Protein AF-A0A8B6M3X1-F1 (afdb_monomer)

Organism: Methylocella tundrae (NCBI:txid227605)

Foldseek 3Di:
DDDPDDPDDDPPPVVVVVVLVVLLLVLLLQLLLLVLLCVQAVVQDAPSVVSVVSCVVSVRDPQQCPVVHVCVVSNVVSNVVRNVVLVVCGHVVSVVVQCVQQNRNRNHRPVSVVVD

Mean predicted aligned error: 10.28 Å

Sequence (116 aa):
MRKIILLCAAMAATGARAEDAGLVETATFWYVHAIGLAAECPTWKVDISRAALLLKTFKISDDDYSDGGKYHDLFMKIAGTIKPKIQRAGEAAACVDAENFYGPNGSFVKWLMDRN

Structure (mmCIF, N/CA/C/O backbone):
data_AF-A0A8B6M3X1-F1
#
_entry.id   AF-A0A8B6M3X1-F1
#
loop_
_atom_site.group_PDB
_atom_site.id
_atom_site.type_symbol
_atom_site.label_atom_id
_atom_site.label_alt_id
_atom_site.label_comp_id
_atom_site.label_asym_id
_atom_site.label_entity_id
_atom_site.label_seq_id
_atom_site.pdbx_PDB_ins_code
_atom_site.Cartn_x
_atom_site.Cartn_y
_atom_site.Cartn_z
_atom_site.occupancy
_atom_site.B_iso_or_equiv
_atom_site.auth_seq_id
_atom_site.auth_comp_id
_atom_site.auth_asym_id
_atom_site.auth_atom_id
_atom_site.pdbx_PDB_model_num
ATOM 1 N N . MET A 1 1 ? 51.970 15.855 -32.548 1.00 37.66 1 MET A N 1
ATOM 2 C CA . MET A 1 1 ? 50.874 14.873 -32.706 1.00 37.66 1 MET A CA 1
ATOM 3 C C . MET A 1 1 ? 50.233 14.635 -31.344 1.00 37.66 1 MET A C 1
ATOM 5 O O . MET A 1 1 ? 50.847 13.997 -30.503 1.00 37.66 1 MET A O 1
ATOM 9 N N . ARG A 1 2 ? 49.059 15.221 -31.081 1.00 39.69 2 ARG A N 1
ATOM 10 C CA . ARG A 1 2 ? 48.309 15.067 -29.821 1.00 39.69 2 ARG A CA 1
ATOM 11 C C . ARG A 1 2 ? 46.974 14.406 -30.154 1.00 39.69 2 ARG A C 1
ATOM 13 O O . ARG A 1 2 ? 46.166 15.009 -30.849 1.00 39.69 2 ARG A O 1
ATOM 20 N N . LYS A 1 3 ? 46.752 13.185 -29.672 1.00 38.19 3 LYS A N 1
ATOM 21 C CA . LYS A 1 3 ? 45.418 12.581 -29.582 1.00 38.19 3 LYS A CA 1
ATOM 22 C C . LYS A 1 3 ? 45.161 12.302 -28.105 1.00 38.19 3 LYS A C 1
ATOM 24 O O . LYS A 1 3 ? 45.557 11.267 -27.590 1.00 38.19 3 LYS A O 1
ATOM 29 N N . ILE A 1 4 ? 44.579 13.284 -27.421 1.00 49.38 4 ILE A N 1
ATOM 30 C CA . ILE A 1 4 ? 43.971 13.090 -26.104 1.00 49.38 4 ILE A CA 1
ATOM 31 C C . ILE A 1 4 ? 42.559 12.595 -26.404 1.00 49.38 4 ILE A C 1
ATOM 33 O O . ILE A 1 4 ? 41.725 13.363 -26.879 1.00 49.38 4 ILE A O 1
ATOM 37 N N . ILE A 1 5 ? 42.326 11.299 -26.219 1.00 49.94 5 ILE A N 1
ATOM 38 C CA . ILE A 1 5 ? 40.983 10.727 -26.280 1.00 49.94 5 ILE A CA 1
ATOM 39 C C . ILE A 1 5 ? 40.373 10.944 -24.896 1.00 49.94 5 ILE A C 1
ATOM 41 O O . ILE A 1 5 ? 40.791 10.325 -23.921 1.00 49.94 5 ILE A O 1
ATOM 45 N N . LEU A 1 6 ? 39.430 11.883 -24.815 1.00 43.34 6 LEU A N 1
ATOM 46 C CA . LEU A 1 6 ? 38.589 12.110 -23.645 1.00 43.34 6 LEU A CA 1
ATOM 47 C C . LEU A 1 6 ? 37.722 10.864 -23.395 1.00 43.34 6 LEU A C 1
ATOM 49 O O . LEU A 1 6 ? 36.721 10.656 -24.075 1.00 43.34 6 LEU A O 1
ATOM 53 N N . LEU A 1 7 ? 38.088 10.053 -22.401 1.00 46.75 7 LEU A N 1
ATOM 54 C CA . LEU A 1 7 ? 37.149 9.159 -21.724 1.00 46.75 7 LEU A CA 1
ATOM 55 C C . LEU A 1 7 ? 36.415 9.965 -20.650 1.00 46.75 7 LEU A C 1
ATOM 57 O O . LEU A 1 7 ? 36.841 10.013 -19.503 1.00 46.75 7 LEU A O 1
ATOM 61 N N . CYS A 1 8 ? 35.311 10.602 -21.020 1.00 47.94 8 CYS A N 1
ATOM 62 C CA . CYS A 1 8 ? 34.359 11.150 -20.058 1.00 47.94 8 CYS A CA 1
ATOM 63 C C . CYS A 1 8 ? 32.957 11.056 -20.652 1.00 47.94 8 CYS A C 1
ATOM 65 O O . CYS A 1 8 ? 32.592 11.915 -21.444 1.00 47.94 8 CYS A O 1
ATOM 67 N N . ALA A 1 9 ? 32.211 10.007 -20.289 1.00 46.28 9 ALA A N 1
ATOM 68 C CA . ALA A 1 9 ? 30.751 10.017 -20.102 1.00 46.28 9 ALA A CA 1
ATOM 69 C C . ALA A 1 9 ? 30.206 8.578 -20.070 1.00 46.28 9 ALA A C 1
ATOM 71 O O . ALA A 1 9 ? 29.669 8.081 -21.053 1.00 46.28 9 ALA A O 1
ATOM 72 N N . ALA A 1 10 ? 30.324 7.896 -18.930 1.00 46.69 10 ALA A N 1
ATOM 73 C CA . ALA A 1 10 ? 29.569 6.658 -18.698 1.00 46.69 10 ALA A CA 1
ATOM 74 C C . ALA A 1 10 ? 29.044 6.531 -17.257 1.00 46.69 10 ALA A C 1
ATOM 76 O O . ALA A 1 10 ? 28.726 5.436 -16.815 1.00 46.69 10 ALA A O 1
ATOM 77 N N . MET A 1 11 ? 28.940 7.640 -16.511 1.00 45.41 11 MET A N 1
ATOM 78 C CA . MET A 1 11 ? 28.455 7.623 -15.118 1.00 45.41 11 MET A CA 1
ATOM 79 C C . MET A 1 11 ? 27.071 8.263 -14.924 1.00 45.41 11 MET A C 1
ATOM 81 O O . MET A 1 11 ? 26.589 8.325 -13.803 1.00 45.41 11 MET A O 1
ATOM 85 N N . ALA A 1 12 ? 26.401 8.713 -15.991 1.00 45.09 12 ALA A N 1
ATOM 86 C CA . ALA A 1 12 ? 25.070 9.324 -15.885 1.00 45.09 12 ALA A CA 1
ATOM 87 C C . ALA A 1 12 ? 23.903 8.318 -16.002 1.00 45.09 12 ALA A C 1
ATOM 89 O O . ALA A 1 12 ? 22.759 8.679 -15.754 1.00 45.09 12 ALA A O 1
ATOM 90 N N . ALA A 1 13 ? 24.162 7.056 -16.369 1.00 40.69 13 ALA A N 1
ATOM 91 C CA . ALA A 1 13 ? 23.103 6.072 -16.635 1.00 40.69 13 ALA A CA 1
ATOM 92 C C . ALA A 1 13 ? 22.711 5.205 -15.421 1.00 40.69 13 ALA A C 1
ATOM 94 O O . ALA A 1 13 ? 21.703 4.501 -15.472 1.00 40.69 13 ALA A O 1
ATOM 95 N N . THR A 1 14 ? 23.490 5.229 -14.337 1.00 45.91 14 THR A N 1
ATOM 96 C CA . THR A 1 14 ? 23.231 4.430 -13.126 1.00 45.91 14 THR A CA 1
ATOM 97 C C . THR A 1 14 ? 22.383 5.157 -12.081 1.00 45.91 14 THR A C 1
ATOM 99 O O . THR A 1 14 ? 21.708 4.483 -11.310 1.00 45.91 14 THR A O 1
ATOM 102 N N . GLY A 1 15 ? 22.360 6.496 -12.080 1.00 36.09 15 GLY A N 1
ATOM 103 C CA . GLY A 1 15 ? 21.547 7.296 -11.148 1.00 36.09 15 GLY A CA 1
ATOM 104 C C . GLY A 1 15 ? 20.044 7.168 -11.408 1.00 36.09 15 GLY A C 1
ATOM 105 O O . GLY A 1 15 ? 19.310 6.713 -10.537 1.00 36.09 15 GLY A O 1
ATOM 106 N N . ALA A 1 16 ? 19.614 7.423 -12.649 1.00 39.47 16 ALA A N 1
ATOM 107 C CA . ALA A 1 16 ? 18.196 7.401 -13.025 1.00 39.47 16 ALA A CA 1
ATOM 108 C C . ALA A 1 16 ? 17.516 6.033 -12.792 1.00 39.47 16 ALA A C 1
ATOM 110 O O . ALA A 1 16 ? 16.372 5.967 -12.362 1.00 39.47 16 ALA A O 1
ATOM 111 N N . ARG A 1 17 ? 18.235 4.919 -13.001 1.00 48.66 17 ARG A N 1
ATOM 112 C CA . ARG A 1 17 ? 17.682 3.564 -12.804 1.00 48.66 17 ARG A CA 1
ATOM 113 C C . ARG A 1 17 ? 17.489 3.170 -11.338 1.00 48.66 17 ARG A C 1
ATOM 115 O O . ARG A 1 17 ? 16.619 2.352 -11.050 1.00 48.66 17 ARG A O 1
ATOM 122 N N . ALA A 1 18 ? 18.310 3.695 -10.429 1.00 52.19 18 ALA A N 1
ATOM 123 C CA . ALA A 1 18 ? 18.177 3.423 -8.998 1.00 52.19 18 ALA A CA 1
ATOM 124 C C . ALA A 1 18 ? 17.040 4.252 -8.379 1.00 52.19 18 ALA A C 1
ATOM 126 O O . ALA A 1 18 ? 16.298 3.741 -7.540 1.00 52.19 18 ALA A O 1
ATOM 127 N N . GLU A 1 19 ? 16.874 5.495 -8.841 1.00 52.62 19 GLU A N 1
ATOM 128 C CA . GLU A 1 19 ? 15.744 6.355 -8.479 1.00 52.62 19 GLU A CA 1
ATOM 129 C C . GLU A 1 19 ? 14.413 5.722 -8.916 1.00 52.62 19 GLU A C 1
ATOM 131 O O . GLU A 1 19 ? 13.501 5.601 -8.100 1.00 52.62 19 GLU A O 1
ATOM 136 N N . ASP A 1 20 ? 14.341 5.182 -10.138 1.00 65.81 20 ASP A N 1
ATOM 137 C CA . ASP A 1 20 ? 13.157 4.467 -10.634 1.00 65.81 20 ASP A CA 1
ATOM 138 C C . ASP A 1 20 ? 12.814 3.220 -9.793 1.00 65.81 20 ASP A C 1
ATOM 140 O O . ASP A 1 20 ? 11.646 2.964 -9.499 1.00 65.81 20 ASP A O 1
ATOM 144 N N . ALA A 1 21 ? 13.817 2.447 -9.358 1.00 70.44 21 ALA A N 1
ATOM 145 C CA . ALA A 1 21 ? 13.595 1.242 -8.554 1.00 70.44 21 ALA A CA 1
ATOM 146 C C . ALA A 1 21 ? 13.034 1.560 -7.155 1.00 70.44 21 ALA A C 1
ATOM 148 O O . ALA A 1 21 ? 12.095 0.901 -6.702 1.00 70.44 21 ALA A O 1
ATOM 149 N N . GLY A 1 22 ? 13.561 2.595 -6.491 1.00 78.50 22 GLY A N 1
ATOM 150 C CA . GLY A 1 22 ? 13.061 3.037 -5.185 1.00 78.50 22 GLY A CA 1
ATOM 151 C C . GLY A 1 22 ? 11.635 3.594 -5.249 1.00 78.50 22 GLY A C 1
ATOM 152 O O . GLY A 1 22 ? 10.839 3.396 -4.326 1.00 78.50 22 GLY A O 1
ATOM 153 N N . LEU A 1 23 ? 11.281 4.247 -6.359 1.00 79.88 23 LEU A N 1
ATOM 154 C CA . LEU A 1 23 ? 9.930 4.755 -6.599 1.00 79.88 23 LEU A CA 1
ATOM 155 C C . LEU A 1 23 ? 8.921 3.621 -6.826 1.00 79.88 23 LEU A C 1
ATOM 157 O O . LEU A 1 23 ? 7.840 3.651 -6.239 1.00 79.88 23 LEU A O 1
ATOM 161 N N . VAL A 1 24 ? 9.289 2.583 -7.587 1.00 84.56 24 VAL A N 1
ATOM 162 C CA . VAL A 1 24 ? 8.457 1.379 -7.774 1.00 84.56 24 VAL A CA 1
ATOM 163 C C . VAL A 1 24 ? 8.22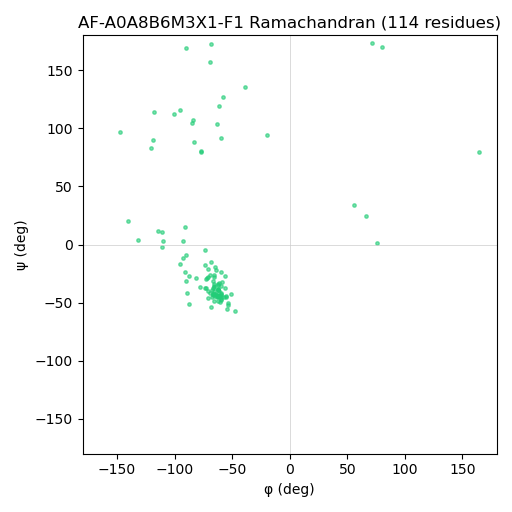3 0.655 -6.447 1.00 84.56 24 VAL A C 1
ATOM 165 O O . VAL A 1 24 ? 7.090 0.275 -6.145 1.00 84.56 24 VAL A O 1
ATOM 168 N N . GLU A 1 25 ? 9.263 0.492 -5.626 1.00 88.19 2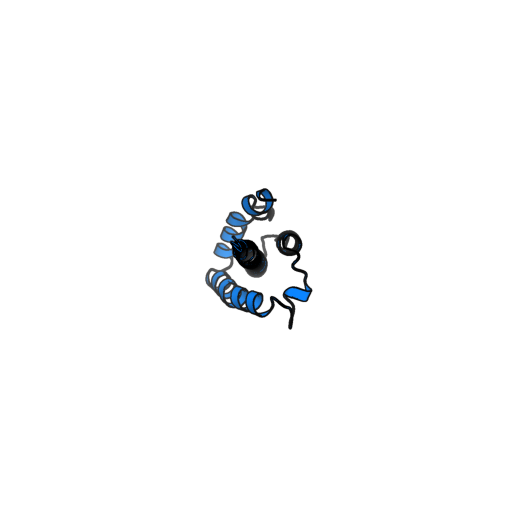5 GLU A N 1
ATOM 169 C CA . GLU A 1 25 ? 9.143 -0.133 -4.303 1.00 88.19 25 GLU A CA 1
ATOM 170 C C . GLU A 1 25 ? 8.231 0.680 -3.378 1.00 88.19 25 GLU A C 1
ATOM 172 O O . GLU A 1 25 ? 7.327 0.123 -2.754 1.00 88.19 25 GLU A O 1
ATOM 177 N N . THR A 1 26 ? 8.394 2.006 -3.360 1.00 85.75 26 THR A N 1
ATOM 178 C CA . THR A 1 26 ? 7.537 2.916 -2.587 1.00 85.75 26 THR A CA 1
ATOM 179 C C . THR A 1 26 ? 6.083 2.833 -3.045 1.00 85.75 26 THR A C 1
ATOM 181 O O . THR A 1 26 ? 5.174 2.726 -2.221 1.00 85.75 26 THR A O 1
ATOM 184 N N . ALA A 1 27 ? 5.840 2.839 -4.356 1.00 86.06 27 ALA A N 1
ATOM 185 C CA . ALA A 1 27 ? 4.492 2.760 -4.898 1.00 86.06 27 ALA A CA 1
ATOM 186 C C . ALA A 1 27 ? 3.812 1.429 -4.574 1.00 86.06 27 ALA A C 1
ATOM 188 O O . ALA A 1 27 ? 2.657 1.398 -4.145 1.00 86.06 27 ALA A O 1
ATOM 189 N N . THR A 1 28 ? 4.566 0.339 -4.703 1.00 89.50 28 THR A N 1
ATOM 190 C CA . THR A 1 28 ? 4.107 -1.007 -4.362 1.00 89.50 28 THR A CA 1
ATOM 191 C C . THR A 1 28 ? 3.804 -1.124 -2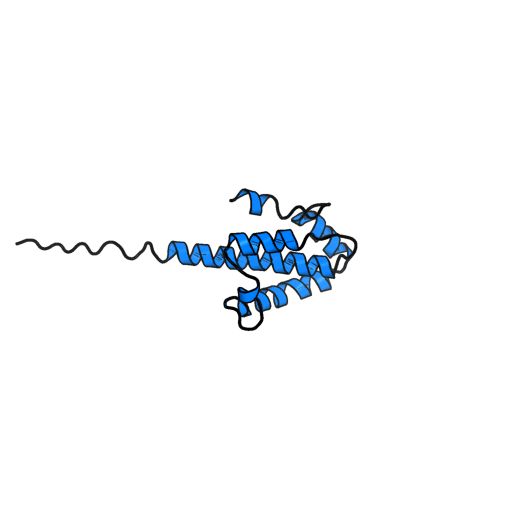.868 1.00 89.50 28 THR A C 1
ATOM 193 O O . THR A 1 28 ? 2.766 -1.672 -2.501 1.00 89.50 28 THR A O 1
ATOM 196 N N . PHE A 1 29 ? 4.653 -0.558 -2.001 1.00 90.88 29 PHE A N 1
ATOM 197 C CA . PHE A 1 29 ? 4.423 -0.500 -0.556 1.00 90.88 29 PHE A CA 1
ATOM 198 C C . PHE A 1 29 ? 3.075 0.140 -0.231 1.00 90.88 29 PHE A C 1
ATOM 200 O O . PHE A 1 29 ? 2.253 -0.488 0.433 1.00 90.88 29 PHE A O 1
ATOM 207 N N . TRP A 1 30 ? 2.824 1.357 -0.722 1.00 87.56 30 TRP A N 1
ATOM 208 C CA . TRP A 1 30 ? 1.597 2.089 -0.399 1.00 87.56 30 TRP A CA 1
ATOM 209 C C . TRP A 1 30 ? 0.347 1.410 -0.951 1.00 87.56 30 TRP A C 1
ATOM 211 O O . TRP A 1 30 ? -0.681 1.383 -0.279 1.00 87.56 30 TRP A O 1
ATOM 221 N N . TYR A 1 31 ? 0.434 0.800 -2.132 1.00 88.31 31 TYR A N 1
ATOM 222 C CA . TYR A 1 31 ? -0.681 0.038 -2.682 1.00 88.31 31 TYR A CA 1
ATOM 223 C C . TYR A 1 31 ? -1.007 -1.210 -1.853 1.00 88.31 31 TYR A C 1
ATOM 225 O O . TYR A 1 31 ? -2.155 -1.418 -1.457 1.00 88.31 31 TYR A O 1
ATOM 233 N N . VAL A 1 32 ? 0.004 -2.013 -1.513 1.00 91.38 32 VAL A N 1
ATOM 234 C CA . VAL A 1 32 ? -0.171 -3.196 -0.661 1.00 91.38 32 VAL A CA 1
ATOM 235 C C . VAL A 1 32 ? -0.663 -2.810 0.736 1.00 91.38 32 VAL A C 1
ATOM 237 O O . VAL A 1 32 ? -1.512 -3.503 1.299 1.00 91.38 32 VAL A O 1
ATOM 240 N N . HIS A 1 33 ? -0.150 -1.709 1.288 1.00 90.25 33 HIS A N 1
ATOM 241 C CA . HIS A 1 33 ? -0.571 -1.163 2.572 1.00 90.25 33 HIS A CA 1
ATOM 242 C C . HIS A 1 33 ? -2.056 -0.789 2.557 1.00 90.25 33 HIS A C 1
ATOM 244 O O . HIS A 1 33 ? -2.804 -1.238 3.421 1.00 90.25 33 HIS A O 1
ATOM 250 N N . ALA A 1 34 ? -2.503 -0.053 1.535 1.00 87.69 34 ALA A N 1
ATOM 251 C CA . ALA A 1 34 ? -3.905 0.326 1.375 1.00 87.69 34 ALA A CA 1
ATOM 252 C C . ALA A 1 34 ? -4.831 -0.898 1.276 1.00 87.69 34 ALA A C 1
ATOM 254 O O . ALA A 1 34 ? -5.859 -0.935 1.947 1.00 87.69 34 ALA A O 1
ATOM 255 N N . ILE A 1 35 ? -4.453 -1.925 0.502 1.00 88.69 35 ILE A N 1
ATOM 256 C CA . ILE A 1 35 ? -5.223 -3.179 0.406 1.00 88.69 35 ILE A CA 1
ATOM 257 C C . ILE A 1 35 ? -5.287 -3.897 1.757 1.00 88.69 35 ILE A C 1
ATOM 259 O O . ILE A 1 35 ? -6.344 -4.392 2.140 1.00 88.69 35 ILE A O 1
ATOM 263 N N . GLY A 1 36 ? -4.160 -3.981 2.470 1.00 90.88 36 GLY A N 1
ATOM 264 C CA . GLY A 1 36 ? -4.105 -4.638 3.774 1.00 90.88 36 GLY A CA 1
ATOM 265 C C . GLY A 1 36 ? -4.997 -3.949 4.805 1.00 90.88 36 GLY A C 1
ATOM 266 O O . GLY A 1 36 ? -5.751 -4.618 5.501 1.00 90.88 36 GLY A O 1
ATOM 267 N N . LEU A 1 37 ? -4.969 -2.617 4.853 1.00 89.56 37 LEU A N 1
ATOM 268 C CA . LEU A 1 37 ? -5.826 -1.838 5.746 1.00 89.56 37 LEU A CA 1
ATOM 269 C C . LEU A 1 37 ? -7.303 -1.932 5.355 1.00 89.56 37 LEU A C 1
ATOM 271 O O . LEU A 1 37 ? -8.143 -2.060 6.236 1.00 89.56 37 LEU A O 1
ATOM 275 N N . ALA A 1 38 ? -7.626 -1.928 4.058 1.00 86.44 38 ALA A N 1
ATOM 276 C CA . ALA A 1 38 ? -9.001 -2.097 3.580 1.00 86.44 38 ALA A CA 1
ATOM 277 C C . ALA A 1 38 ? -9.606 -3.452 3.981 1.00 86.44 38 ALA A C 1
ATOM 279 O O . ALA A 1 38 ? -10.808 -3.546 4.214 1.00 86.44 38 ALA A O 1
ATOM 280 N N . ALA A 1 39 ? -8.781 -4.500 4.051 1.00 89.00 39 ALA A N 1
ATOM 281 C CA . ALA A 1 39 ? -9.221 -5.826 4.472 1.00 89.00 39 ALA A CA 1
ATOM 282 C C . ALA A 1 39 ? -9.479 -5.907 5.986 1.00 89.00 39 ALA A C 1
ATOM 284 O O . ALA A 1 39 ? -10.419 -6.576 6.403 1.00 89.00 39 ALA A O 1
ATOM 285 N N . GLU A 1 40 ? -8.661 -5.226 6.793 1.00 91.12 40 GLU A N 1
ATOM 286 C CA . GLU A 1 40 ? -8.716 -5.306 8.260 1.00 91.12 40 GLU A CA 1
ATOM 287 C C . GLU A 1 40 ? -9.554 -4.191 8.910 1.00 91.12 40 GLU A C 1
ATOM 289 O O . GLU A 1 40 ? -9.944 -4.328 10.063 1.00 91.12 40 GLU A O 1
ATOM 294 N N . CYS A 1 41 ? -9.862 -3.103 8.194 1.00 86.75 41 CYS A N 1
ATOM 295 C CA . CYS A 1 41 ? -10.721 -2.010 8.653 1.00 86.75 41 CYS A CA 1
ATOM 296 C C . CYS A 1 41 ? -11.947 -1.825 7.728 1.00 86.75 41 CYS A C 1
ATOM 298 O O . CYS A 1 41 ? -11.951 -0.950 6.856 1.00 86.75 41 CYS A O 1
ATOM 300 N N . PRO A 1 42 ? -13.027 -2.609 7.907 1.00 77.50 42 PRO A N 1
ATOM 301 C CA . PRO A 1 42 ? -14.189 -2.598 7.010 1.00 77.50 42 PRO A CA 1
ATOM 302 C C . PRO A 1 42 ? -15.046 -1.327 7.121 1.00 77.50 42 PRO A C 1
ATOM 304 O O . PRO A 1 42 ? -15.805 -0.996 6.209 1.00 77.50 42 PRO A O 1
ATOM 307 N N . THR A 1 43 ? -14.946 -0.608 8.241 1.00 75.88 43 THR A N 1
ATOM 308 C CA . THR A 1 43 ? -15.647 0.667 8.466 1.00 75.88 43 THR A CA 1
ATOM 309 C C . THR A 1 43 ? -15.031 1.815 7.671 1.00 75.88 43 THR A C 1
ATOM 311 O O . THR A 1 43 ? -15.683 2.840 7.448 1.00 75.88 43 THR A O 1
ATOM 314 N N . TRP A 1 44 ? -13.801 1.635 7.192 1.00 73.12 44 TRP A N 1
ATOM 315 C CA . TRP A 1 44 ? -13.073 2.641 6.453 1.00 73.12 44 TRP A CA 1
ATOM 316 C C . T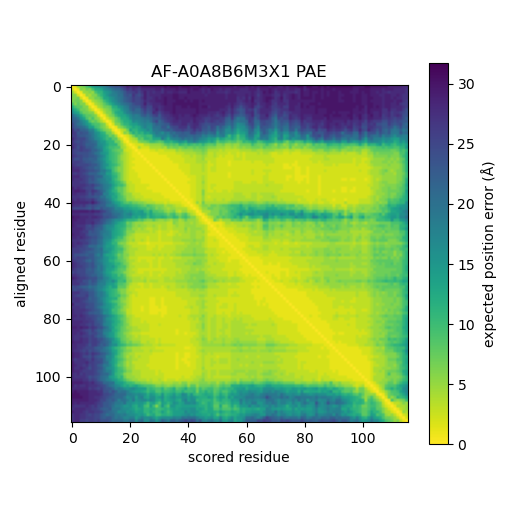RP A 1 44 ? -13.146 2.365 4.950 1.00 73.12 44 TRP A C 1
ATOM 318 O O . TRP A 1 44 ? -12.620 1.385 4.425 1.00 73.12 44 TRP A O 1
ATOM 328 N N . LYS A 1 45 ? -13.850 3.248 4.233 1.00 65.50 45 LYS A N 1
ATOM 329 C CA . LYS A 1 45 ? -14.078 3.138 2.787 1.00 65.50 45 LYS A CA 1
ATOM 330 C C . LYS A 1 45 ? -12.823 3.553 2.023 1.00 6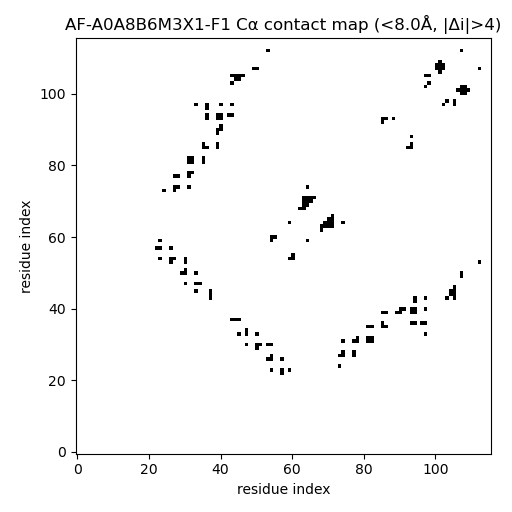5.50 45 LYS A C 1
ATOM 332 O O . LYS A 1 45 ? -12.732 4.677 1.534 1.00 65.50 45 LYS A O 1
ATOM 337 N N . VAL A 1 46 ? -11.850 2.652 1.940 1.00 62.28 46 VAL A N 1
ATOM 338 C CA . VAL A 1 46 ? -10.633 2.870 1.153 1.00 62.28 46 VAL A CA 1
ATOM 339 C C . VAL A 1 46 ? -10.994 3.057 -0.310 1.00 62.28 46 VAL A C 1
ATOM 341 O O . VAL A 1 46 ? -11.509 2.144 -0.954 1.00 62.28 46 VAL A O 1
ATOM 344 N N . ASP A 1 47 ? -10.657 4.216 -0.867 1.00 67.88 47 ASP A N 1
ATOM 345 C CA . ASP A 1 47 ? -10.588 4.374 -2.315 1.00 67.88 47 ASP A CA 1
ATOM 346 C C . ASP A 1 47 ? -9.292 3.722 -2.821 1.00 67.88 47 ASP A C 1
ATOM 348 O O . ASP A 1 47 ? -8.274 4.382 -3.046 1.00 67.88 47 ASP A O 1
ATOM 352 N N . ILE A 1 48 ? -9.320 2.392 -2.969 1.00 76.06 48 ILE A N 1
ATOM 353 C CA . ILE A 1 48 ? -8.189 1.599 -3.484 1.00 76.06 48 ILE A CA 1
ATOM 354 C C . ILE A 1 48 ? -7.768 2.115 -4.871 1.00 76.06 48 ILE A C 1
ATOM 356 O O . ILE A 1 48 ? -6.589 2.059 -5.226 1.00 76.06 48 ILE A O 1
ATOM 360 N N . SER A 1 49 ? -8.696 2.714 -5.624 1.00 72.69 49 SER A N 1
ATOM 361 C CA . SER A 1 49 ? -8.434 3.330 -6.927 1.00 72.69 49 SER A CA 1
ATOM 362 C C . SER A 1 49 ? -7.388 4.443 -6.845 1.00 72.69 49 SER A C 1
ATOM 364 O O . SER A 1 49 ? -6.603 4.603 -7.777 1.00 72.69 49 SER A O 1
ATOM 366 N N . ARG A 1 50 ? -7.310 5.188 -5.733 1.00 71.44 50 ARG A N 1
ATOM 367 C CA . ARG A 1 50 ? -6.261 6.204 -5.535 1.00 71.44 50 ARG A CA 1
ATOM 368 C C . ARG A 1 50 ? -4.891 5.604 -5.263 1.00 71.44 50 ARG A C 1
ATOM 370 O O . ARG A 1 50 ? -3.902 6.112 -5.782 1.00 71.44 50 ARG A O 1
ATOM 377 N N . ALA A 1 51 ? -4.823 4.504 -4.522 1.00 75.88 51 ALA A N 1
ATOM 378 C CA . ALA A 1 51 ? -3.571 3.774 -4.362 1.00 75.88 51 ALA A CA 1
ATOM 379 C C . ALA A 1 51 ? -3.108 3.160 -5.697 1.00 75.88 51 ALA A C 1
ATOM 381 O O . ALA A 1 51 ? -1.922 3.191 -6.017 1.00 75.88 51 ALA A O 1
ATOM 382 N N . ALA A 1 52 ? -4.048 2.692 -6.525 1.00 79.94 52 ALA A N 1
ATOM 383 C CA . ALA A 1 52 ? -3.765 2.230 -7.883 1.00 79.94 52 ALA A CA 1
ATOM 384 C C . ALA A 1 52 ? -3.309 3.367 -8.824 1.00 79.94 52 ALA A C 1
ATOM 386 O O . ALA A 1 52 ? -2.501 3.138 -9.724 1.00 79.94 52 ALA A O 1
ATOM 387 N N . LEU A 1 53 ? -3.774 4.608 -8.624 1.00 78.12 53 LEU A N 1
ATOM 388 C CA . LEU A 1 53 ? -3.290 5.767 -9.388 1.00 78.12 53 LEU A CA 1
ATOM 389 C C . LEU A 1 53 ? -1.796 6.022 -9.167 1.00 78.12 53 LEU A C 1
ATOM 391 O O . LEU A 1 53 ? -1.112 6.405 -10.112 1.00 78.12 53 LEU A O 1
ATOM 395 N N . LEU A 1 54 ? -1.270 5.758 -7.968 1.00 76.88 54 LEU A N 1
ATOM 396 C CA . LEU A 1 54 ? 0.162 5.884 -7.711 1.00 76.88 54 LEU A CA 1
ATOM 397 C C . LEU A 1 54 ? 0.978 4.901 -8.558 1.00 76.88 54 LEU A C 1
ATOM 399 O O . LEU A 1 54 ? 1.979 5.291 -9.152 1.00 76.88 54 LEU A O 1
ATOM 403 N N . LEU A 1 55 ? 0.532 3.647 -8.666 1.00 84.81 55 LEU A N 1
ATOM 404 C CA . LEU A 1 55 ? 1.169 2.664 -9.548 1.00 84.81 55 LEU A CA 1
ATOM 405 C C . LEU A 1 55 ? 1.195 3.176 -10.996 1.00 84.81 55 LEU A C 1
ATOM 407 O O . LEU A 1 55 ? 2.246 3.178 -11.640 1.00 84.81 55 LEU A O 1
ATOM 411 N N . LYS A 1 56 ? 0.073 3.730 -11.470 1.00 83.12 56 LYS A N 1
ATOM 412 C CA . LYS A 1 56 ? -0.035 4.313 -12.816 1.00 83.12 56 LYS A CA 1
ATOM 413 C C . LYS A 1 56 ? 0.900 5.504 -13.032 1.00 83.12 56 LYS A C 1
ATOM 415 O O . LYS A 1 56 ? 1.486 5.604 -14.109 1.00 83.12 56 LYS A O 1
ATOM 420 N N . THR A 1 57 ? 1.095 6.364 -12.031 1.00 78.56 57 THR A N 1
ATOM 421 C CA . THR A 1 57 ? 2.073 7.467 -12.079 1.00 78.56 57 THR A CA 1
ATOM 422 C C . THR A 1 57 ? 3.486 6.965 -12.382 1.00 78.56 57 THR A C 1
ATOM 424 O O . THR A 1 57 ? 4.210 7.586 -13.158 1.00 78.56 57 THR A O 1
ATOM 427 N N . PHE A 1 58 ? 3.853 5.802 -11.845 1.00 81.19 58 PHE A N 1
ATOM 428 C CA . PHE A 1 58 ? 5.142 5.158 -12.105 1.00 81.19 58 PHE A CA 1
ATOM 429 C C . PHE A 1 58 ? 5.117 4.194 -13.295 1.00 81.19 58 PHE A C 1
ATOM 431 O O . PHE A 1 58 ? 6.040 3.401 -13.471 1.00 81.19 58 PHE A O 1
ATOM 438 N N . LYS A 1 59 ? 4.080 4.271 -14.142 1.00 84.69 59 LYS A N 1
ATOM 439 C CA . LYS A 1 59 ? 3.890 3.407 -15.318 1.00 84.69 59 LYS A CA 1
ATOM 440 C C . LYS A 1 59 ? 3.904 1.916 -14.956 1.00 84.69 59 LYS A C 1
ATOM 442 O O . LYS A 1 59 ? 4.393 1.092 -15.727 1.00 84.69 59 LYS A O 1
ATOM 447 N N . ILE A 1 60 ? 3.385 1.596 -13.773 1.00 86.31 60 ILE A N 1
ATOM 448 C CA . ILE A 1 60 ? 3.126 0.236 -13.316 1.00 86.31 60 ILE A CA 1
ATOM 449 C C . ILE A 1 60 ? 1.659 -0.060 -13.631 1.00 86.31 60 ILE A C 1
ATOM 451 O O . ILE A 1 60 ? 0.753 0.605 -13.126 1.00 86.31 60 ILE A O 1
ATOM 455 N N . SER A 1 61 ? 1.443 -1.026 -14.511 1.00 89.06 61 SER A N 1
ATOM 456 C CA . SER A 1 61 ? 0.127 -1.546 -14.876 1.00 89.06 61 SER A CA 1
ATOM 457 C C . SER A 1 61 ? -0.278 -2.720 -13.984 1.00 89.06 61 SER A C 1
ATOM 459 O O . SER A 1 61 ? 0.545 -3.259 -13.244 1.00 89.06 61 SER A O 1
ATOM 461 N N . ASP A 1 62 ? -1.540 -3.139 -14.076 1.00 87.62 62 ASP A N 1
ATOM 462 C CA . ASP A 1 62 ? -2.046 -4.297 -13.330 1.00 87.62 62 ASP A CA 1
ATOM 463 C C . ASP A 1 62 ? -1.324 -5.597 -13.718 1.00 87.62 62 ASP A C 1
ATOM 465 O O . ASP A 1 62 ? -1.003 -6.418 -12.855 1.00 87.62 62 ASP A O 1
ATOM 469 N N . ASP A 1 63 ? -0.953 -5.737 -14.992 1.00 92.06 63 ASP A N 1
ATOM 470 C CA . ASP A 1 63 ? -0.194 -6.883 -15.502 1.00 92.06 63 ASP A CA 1
ATOM 471 C C . ASP A 1 63 ? 1.221 -6.952 -14.908 1.00 92.06 63 ASP A C 1
ATOM 473 O O . ASP A 1 63 ? 1.786 -8.032 -14.746 1.00 92.06 63 ASP A O 1
ATOM 477 N N . ASP A 1 64 ? 1.798 -5.808 -14.528 1.00 90.19 64 ASP A N 1
ATOM 478 C CA . ASP A 1 64 ? 3.166 -5.758 -14.015 1.00 90.19 64 ASP A CA 1
ATOM 479 C C . ASP A 1 64 ? 3.304 -6.375 -12.621 1.00 90.19 64 ASP A C 1
ATOM 481 O O . ASP A 1 64 ? 4.384 -6.861 -12.286 1.00 90.19 64 ASP A O 1
ATOM 485 N N . TYR A 1 65 ? 2.241 -6.355 -11.812 1.00 88.50 65 TYR A N 1
ATOM 486 C CA . TYR A 1 65 ? 2.228 -6.945 -10.469 1.00 88.50 65 TYR A CA 1
ATOM 487 C C . TYR A 1 65 ? 1.341 -8.195 -10.345 1.00 88.50 65 TYR A C 1
ATOM 489 O O . TYR A 1 65 ? 1.297 -8.816 -9.279 1.00 88.50 65 TYR A O 1
ATOM 497 N N . SER A 1 66 ? 0.664 -8.584 -11.425 1.00 90.69 66 SER A N 1
ATOM 498 C CA . SER A 1 66 ? -0.060 -9.854 -11.536 1.00 90.69 66 SER A CA 1
ATOM 499 C C . SER A 1 66 ? 0.890 -11.057 -11.568 1.00 90.69 66 SER A C 1
ATOM 501 O O . SER A 1 66 ? 2.111 -10.898 -11.587 1.00 90.69 66 SER A O 1
ATOM 503 N N . ASP A 1 67 ? 0.342 -12.275 -11.518 1.00 93.88 67 ASP A N 1
ATOM 504 C CA . ASP A 1 67 ? 1.139 -13.507 -11.585 1.00 93.88 67 ASP A CA 1
ATOM 505 C C . ASP A 1 67 ? 1.977 -13.558 -12.875 1.00 93.88 67 ASP A C 1
ATOM 507 O O . ASP A 1 67 ? 1.465 -13.337 -13.973 1.00 93.88 67 ASP A O 1
ATOM 511 N N . GLY A 1 68 ? 3.284 -13.782 -12.729 1.00 91.19 68 GLY A N 1
ATOM 512 C CA . GLY A 1 68 ? 4.261 -13.722 -13.823 1.00 91.19 68 GLY A CA 1
ATOM 513 C C . GLY A 1 68 ? 4.655 -12.313 -14.304 1.00 91.19 68 GLY A C 1
ATOM 514 O O . GLY A 1 68 ? 5.475 -12.194 -15.217 1.00 91.19 68 GLY A O 1
ATOM 515 N N . GLY A 1 69 ? 4.116 -11.247 -13.703 1.00 92.31 69 GLY A N 1
ATOM 516 C CA . GLY A 1 69 ? 4.451 -9.856 -14.022 1.00 92.31 69 GLY A CA 1
ATOM 517 C C . GLY A 1 69 ? 5.872 -9.451 -13.607 1.00 92.31 69 GLY A C 1
ATOM 518 O O . GLY A 1 69 ? 6.462 -10.018 -12.685 1.00 92.31 69 GLY A O 1
ATOM 519 N N . LYS A 1 70 ? 6.438 -8.416 -14.250 1.00 90.94 70 LYS A N 1
ATOM 520 C CA . LYS A 1 70 ? 7.832 -7.972 -14.009 1.00 90.94 70 LYS A CA 1
ATOM 521 C C . LYS A 1 70 ? 8.134 -7.547 -12.563 1.00 90.94 70 LYS A C 1
ATOM 523 O O . LYS A 1 70 ? 9.295 -7.553 -12.163 1.00 90.94 70 LYS A O 1
ATOM 528 N N . TYR A 1 71 ? 7.119 -7.147 -11.799 1.00 91.06 71 TYR A N 1
ATOM 529 C CA . TYR A 1 71 ? 7.217 -6.739 -10.396 1.00 91.06 71 TYR A CA 1
ATOM 530 C C . TYR A 1 71 ? 6.475 -7.693 -9.450 1.00 91.06 71 TYR A C 1
ATOM 532 O O . TYR A 1 71 ? 6.318 -7.366 -8.273 1.00 91.06 71 TYR A O 1
ATOM 540 N N . HIS A 1 72 ? 6.051 -8.869 -9.924 1.00 91.62 72 HIS A N 1
ATOM 541 C CA . HIS A 1 72 ? 5.310 -9.845 -9.123 1.00 91.62 72 HIS A CA 1
ATOM 542 C C . HIS A 1 72 ? 6.034 -10.203 -7.817 1.00 91.62 72 HIS A C 1
ATOM 544 O O . HIS A 1 72 ? 5.477 -10.059 -6.729 1.00 91.62 72 HIS A O 1
ATOM 550 N N . ASP A 1 73 ? 7.311 -10.583 -7.903 1.00 93.62 73 ASP A N 1
ATOM 551 C CA . ASP A 1 73 ? 8.096 -10.989 -6.731 1.00 93.62 73 ASP A CA 1
ATOM 552 C C . ASP A 1 73 ? 8.255 -9.854 -5.714 1.00 93.62 73 ASP A C 1
ATOM 554 O O . ASP A 1 73 ? 8.183 -10.073 -4.502 1.00 93.62 73 ASP A O 1
ATOM 558 N N . LEU A 1 74 ? 8.432 -8.619 -6.196 1.00 91.69 74 LEU A N 1
ATOM 559 C CA . LEU A 1 74 ? 8.490 -7.434 -5.342 1.00 91.69 74 LEU A CA 1
ATOM 560 C C . LEU A 1 74 ? 7.154 -7.229 -4.621 1.00 91.69 74 LEU A C 1
ATOM 562 O O . LEU A 1 74 ? 7.132 -7.015 -3.407 1.00 91.69 74 LEU A O 1
ATOM 566 N N . PHE A 1 75 ? 6.045 -7.352 -5.350 1.00 92.50 75 PHE A N 1
ATOM 567 C CA . PHE A 1 75 ? 4.703 -7.244 -4.797 1.00 92.50 75 PHE A CA 1
ATOM 568 C C . PHE A 1 75 ? 4.452 -8.296 -3.718 1.00 92.50 75 PHE A C 1
ATOM 570 O O . PHE A 1 75 ? 4.017 -7.964 -2.614 1.00 92.50 75 PHE A O 1
ATOM 577 N N . MET A 1 76 ? 4.785 -9.557 -3.997 1.00 94.94 76 MET A N 1
ATOM 578 C CA . MET A 1 76 ? 4.611 -10.664 -3.061 1.00 94.94 76 MET A CA 1
ATOM 579 C C . MET A 1 76 ? 5.502 -10.520 -1.828 1.00 94.94 76 MET A C 1
ATOM 581 O O . MET A 1 76 ? 5.035 -10.737 -0.709 1.00 94.94 76 MET A O 1
ATOM 585 N N . LYS A 1 77 ? 6.752 -10.073 -1.992 1.00 95.56 77 LYS A N 1
ATOM 586 C CA . LYS A 1 77 ? 7.665 -9.777 -0.877 1.00 95.56 77 LYS A CA 1
ATOM 587 C C . LYS A 1 77 ? 7.105 -8.693 0.046 1.00 95.56 77 LYS A C 1
ATOM 589 O O . LYS A 1 77 ? 7.117 -8.842 1.272 1.00 95.56 77 LYS A O 1
ATOM 594 N N . ILE A 1 78 ? 6.605 -7.603 -0.531 1.00 94.94 78 ILE A N 1
ATOM 595 C CA . ILE A 1 78 ? 6.017 -6.491 0.220 1.00 94.94 78 ILE A CA 1
ATOM 596 C C . ILE A 1 78 ? 4.715 -6.948 0.893 1.00 94.94 78 ILE A C 1
ATOM 598 O O . ILE A 1 78 ? 4.537 -6.732 2.093 1.00 94.94 78 ILE A O 1
ATOM 602 N N . ALA A 1 79 ? 3.845 -7.667 0.179 1.00 94.25 79 ALA A N 1
ATOM 603 C CA . ALA A 1 79 ? 2.604 -8.227 0.717 1.00 94.25 79 ALA A CA 1
ATOM 604 C C . ALA A 1 79 ? 2.845 -9.192 1.879 1.00 94.25 79 ALA A C 1
ATOM 606 O O . ALA A 1 79 ? 2.197 -9.057 2.919 1.00 94.25 79 ALA A O 1
ATOM 607 N N . GLY A 1 80 ? 3.815 -10.098 1.747 1.00 95.75 80 GLY A N 1
ATOM 608 C CA . GLY A 1 80 ? 4.220 -11.022 2.805 1.00 95.75 80 GLY A CA 1
ATOM 609 C C . GLY A 1 80 ? 4.811 -10.322 4.032 1.00 95.75 80 GLY A C 1
ATOM 610 O O . GLY A 1 80 ? 4.773 -10.867 5.131 1.00 95.75 80 GLY A O 1
ATOM 611 N N . THR A 1 81 ? 5.305 -9.092 3.876 1.00 94.56 81 THR A N 1
ATOM 612 C CA . THR A 1 81 ? 5.849 -8.295 4.983 1.00 94.56 81 THR A CA 1
ATOM 613 C C . THR A 1 81 ? 4.782 -7.443 5.671 1.00 94.56 81 THR A C 1
ATOM 615 O O . THR A 1 81 ? 4.792 -7.320 6.898 1.00 94.56 81 THR A O 1
ATOM 618 N N . ILE A 1 82 ? 3.883 -6.827 4.900 1.00 93.25 82 ILE A N 1
ATOM 619 C CA . ILE A 1 82 ? 2.926 -5.830 5.397 1.00 93.25 82 ILE A CA 1
ATOM 620 C C . ILE A 1 82 ? 1.650 -6.485 5.917 1.00 93.25 82 ILE A C 1
ATOM 622 O O . ILE A 1 82 ? 1.257 -6.213 7.051 1.00 93.25 82 ILE A O 1
ATOM 626 N N . LYS A 1 83 ? 1.015 -7.365 5.131 1.00 91.69 83 LYS A N 1
ATOM 627 C CA . LYS A 1 83 ? -0.303 -7.922 5.481 1.00 91.69 83 LYS A CA 1
AT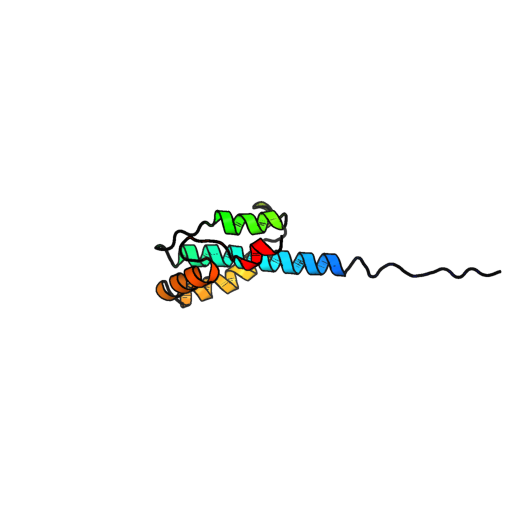OM 628 C C . LYS A 1 83 ? -0.307 -8.596 6.862 1.00 91.69 83 LYS A C 1
ATOM 630 O O . LYS A 1 83 ? -1.178 -8.256 7.659 1.00 91.69 83 LYS A O 1
ATOM 635 N N . PRO A 1 84 ? 0.697 -9.421 7.236 1.00 93.56 84 PRO A N 1
ATOM 636 C CA . PRO A 1 84 ? 0.723 -10.028 8.567 1.00 93.56 84 PRO A CA 1
ATOM 637 C C . PRO A 1 84 ? 0.907 -9.020 9.706 1.00 93.56 84 PRO A C 1
ATOM 639 O O . PRO A 1 84 ? 0.517 -9.297 10.836 1.00 93.56 84 PRO A O 1
ATOM 642 N N . LYS A 1 85 ? 1.542 -7.865 9.454 1.00 93.44 85 LYS A N 1
ATOM 643 C CA . LYS A 1 85 ? 1.700 -6.818 10.475 1.00 93.44 85 LYS A CA 1
ATOM 644 C C . LYS A 1 85 ? 0.368 -6.135 10.759 1.00 93.44 85 LYS A C 1
ATOM 646 O O . LYS A 1 85 ? 0.027 -6.004 11.928 1.00 93.44 85 LYS A O 1
ATOM 651 N N . ILE A 1 86 ? -0.373 -5.774 9.712 1.00 92.38 86 ILE A N 1
ATOM 652 C CA . ILE A 1 86 ? -1.701 -5.161 9.842 1.00 92.38 86 ILE A CA 1
ATOM 653 C C . ILE A 1 86 ? -2.657 -6.144 10.527 1.00 92.38 86 ILE A C 1
ATOM 655 O O . ILE A 1 86 ? -3.261 -5.806 11.539 1.00 92.38 86 ILE A O 1
ATOM 659 N N . GLN A 1 87 ? -2.691 -7.396 10.062 1.00 92.38 87 GLN A N 1
ATOM 660 C CA . GLN A 1 87 ? -3.512 -8.458 10.652 1.00 92.38 87 GLN A CA 1
ATOM 661 C C . GLN A 1 87 ? -3.250 -8.659 12.146 1.00 92.38 87 GLN A C 1
ATOM 663 O O . GLN A 1 87 ? -4.178 -8.761 12.941 1.00 92.38 87 GLN A O 1
ATOM 668 N N . ARG A 1 88 ? -1.977 -8.693 12.559 1.00 94.50 88 ARG A N 1
ATOM 669 C CA . ARG A 1 88 ? -1.624 -8.837 13.980 1.00 94.50 88 ARG A CA 1
ATOM 670 C C . ARG A 1 88 ? -1.976 -7.613 14.822 1.00 94.50 88 ARG A C 1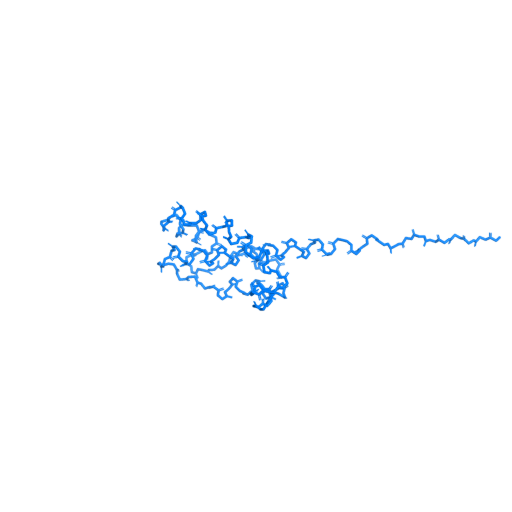
ATOM 672 O O . ARG A 1 88 ? -2.146 -7.767 16.027 1.00 94.50 88 ARG A O 1
ATOM 679 N N . ALA A 1 89 ? -2.034 -6.425 14.226 1.00 92.00 89 ALA A N 1
ATOM 680 C CA . ALA A 1 89 ? -2.431 -5.210 14.931 1.00 92.00 89 ALA A CA 1
ATOM 681 C C . ALA A 1 89 ? -3.941 -5.203 15.238 1.00 92.00 89 ALA A C 1
ATOM 683 O O . ALA A 1 89 ? -4.356 -4.649 16.257 1.00 92.00 89 ALA A O 1
ATOM 684 N N . GLY A 1 90 ? -4.737 -5.870 14.396 1.00 91.56 90 GLY A N 1
ATOM 685 C CA . GLY A 1 90 ? -6.186 -5.984 14.527 1.00 91.56 90 GLY A CA 1
ATOM 686 C C . GLY A 1 90 ? -6.940 -4.752 14.022 1.00 91.56 90 GLY A C 1
ATOM 687 O O . GLY A 1 90 ? -6.351 -3.707 13.742 1.00 91.56 90 GLY A O 1
ATOM 688 N N . GLU A 1 91 ? -8.265 -4.882 13.928 1.00 93.19 91 GLU A N 1
ATOM 689 C CA . GLU A 1 91 ? -9.151 -3.901 13.284 1.00 93.19 91 GLU A CA 1
ATOM 690 C C . GLU A 1 91 ? -8.982 -2.479 13.829 1.00 93.19 91 GLU A C 1
ATOM 692 O O . GLU A 1 91 ? -8.762 -1.546 13.062 1.00 93.19 91 GLU A O 1
ATOM 697 N N . ALA A 1 92 ? -9.019 -2.296 15.153 1.00 91.88 92 ALA A N 1
ATOM 698 C CA . ALA A 1 92 ? -8.942 -0.963 15.751 1.00 91.88 92 ALA A CA 1
ATOM 699 C C . ALA A 1 92 ? -7.641 -0.231 15.378 1.00 91.88 92 ALA A C 1
ATOM 701 O O . ALA A 1 92 ? -7.665 0.950 15.034 1.00 91.88 92 ALA A O 1
ATOM 702 N N . ALA A 1 93 ? -6.508 -0.937 15.405 1.00 92.00 93 ALA A N 1
ATOM 703 C CA . ALA A 1 93 ? -5.223 -0.369 15.019 1.00 92.00 93 ALA A CA 1
ATOM 704 C C . ALA A 1 93 ? -5.143 -0.133 13.505 1.00 92.00 93 ALA A C 1
ATOM 706 O O . ALA A 1 93 ? -4.655 0.913 13.088 1.00 92.00 93 ALA A O 1
ATOM 707 N N . ALA A 1 94 ? -5.668 -1.056 12.693 1.00 90.94 94 ALA A N 1
ATOM 708 C CA . ALA A 1 94 ? -5.746 -0.887 11.246 1.00 90.94 94 ALA A CA 1
ATOM 709 C C . ALA A 1 94 ? -6.572 0.353 10.870 1.00 90.94 94 ALA A C 1
ATOM 711 O O . ALA A 1 94 ? -6.146 1.120 10.017 1.00 90.94 94 ALA A O 1
ATOM 712 N N . CYS A 1 95 ? -7.698 0.606 11.540 1.00 88.12 95 CYS A N 1
ATOM 713 C CA . CYS A 1 95 ? -8.526 1.789 11.300 1.00 88.12 95 CYS A CA 1
ATOM 714 C C . CYS A 1 95 ? -7.847 3.107 11.697 1.00 88.12 95 CYS A C 1
ATOM 716 O O . CYS A 1 95 ? -7.980 4.106 10.991 1.00 88.12 95 CYS A O 1
ATOM 718 N N . VAL A 1 96 ? -7.083 3.119 12.793 1.00 88.94 96 VAL A N 1
ATOM 719 C CA . VAL A 1 96 ? -6.280 4.292 13.177 1.00 88.94 96 VAL A CA 1
ATOM 720 C C . VAL A 1 96 ? -5.163 4.541 12.162 1.00 88.94 96 VAL A C 1
ATOM 722 O O . VAL A 1 96 ? -4.914 5.679 11.772 1.00 88.94 96 VAL A O 1
ATOM 725 N N . ASP A 1 97 ? -4.489 3.485 11.713 1.00 88.44 97 ASP A N 1
ATOM 726 C CA . ASP A 1 97 ? -3.379 3.584 10.764 1.00 88.44 97 ASP A CA 1
ATOM 727 C C . ASP A 1 97 ? -3.845 4.079 9.386 1.00 88.44 97 ASP A C 1
ATOM 729 O O . ASP A 1 97 ? -3.285 5.000 8.789 1.00 88.44 97 ASP A O 1
ATOM 733 N N . ALA A 1 98 ? -4.964 3.527 8.939 1.00 85.19 98 ALA A N 1
ATOM 734 C CA . ALA A 1 98 ? -5.773 4.007 7.838 1.00 85.19 98 ALA A CA 1
ATOM 735 C C . ALA A 1 98 ? -6.055 5.515 7.893 1.00 85.19 98 ALA A C 1
ATOM 737 O O . ALA A 1 98 ? -5.699 6.251 6.968 1.00 85.19 98 ALA A O 1
ATOM 738 N N . GLU A 1 99 ? -6.655 5.989 8.984 1.00 83.62 99 GLU A N 1
ATOM 739 C CA . GLU A 1 99 ? -6.968 7.406 9.155 1.00 83.62 99 GLU A CA 1
ATOM 740 C C . GLU A 1 99 ? -5.700 8.273 9.168 1.00 83.62 99 GLU A C 1
ATOM 742 O O . GLU A 1 99 ? -5.668 9.328 8.535 1.00 83.62 99 GLU A O 1
ATOM 747 N N . ASN A 1 100 ? -4.620 7.814 9.801 1.00 83.69 100 ASN A N 1
ATOM 748 C CA . ASN A 1 100 ? -3.363 8.560 9.869 1.00 83.69 100 ASN A CA 1
ATOM 749 C C . ASN A 1 100 ? -2.696 8.738 8.500 1.00 83.69 100 ASN A C 1
ATOM 751 O O . ASN A 1 100 ? -2.207 9.823 8.179 1.00 83.69 100 ASN A O 1
ATOM 755 N N . PHE A 1 101 ? -2.646 7.679 7.692 1.00 79.56 101 PHE A N 1
ATOM 756 C CA . PHE A 1 101 ? -1.908 7.706 6.429 1.00 79.56 101 PHE A CA 1
ATOM 757 C C . PHE A 1 101 ? -2.728 8.222 5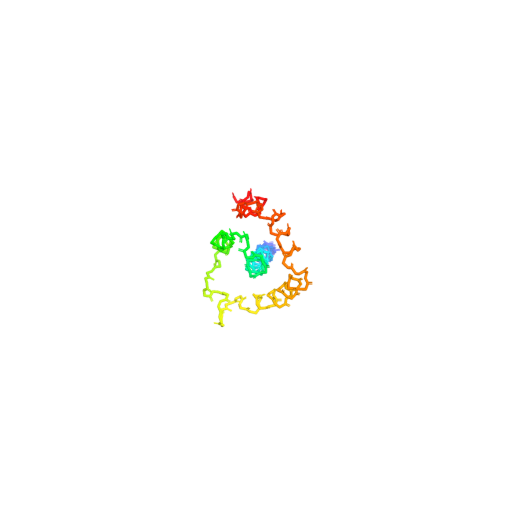.253 1.00 79.56 101 PHE A C 1
ATOM 759 O O . PHE A 1 101 ? -2.175 8.780 4.303 1.00 79.56 101 PHE A O 1
ATOM 766 N N . TYR A 1 102 ? -4.042 8.062 5.313 1.00 76.38 102 TYR A N 1
ATOM 767 C CA . TYR A 1 102 ? -4.919 8.318 4.179 1.00 76.38 102 TYR A CA 1
ATOM 768 C C . TYR A 1 102 ? -6.121 9.190 4.567 1.00 76.38 102 TYR A C 1
ATOM 770 O O . TYR A 1 102 ? -6.979 9.463 3.735 1.00 76.38 102 TYR A O 1
ATOM 778 N N . GLY A 1 103 ? -6.205 9.672 5.804 1.00 73.75 103 GLY A N 1
ATOM 779 C CA . GLY A 1 103 ? -7.249 10.586 6.253 1.00 73.75 103 GLY A 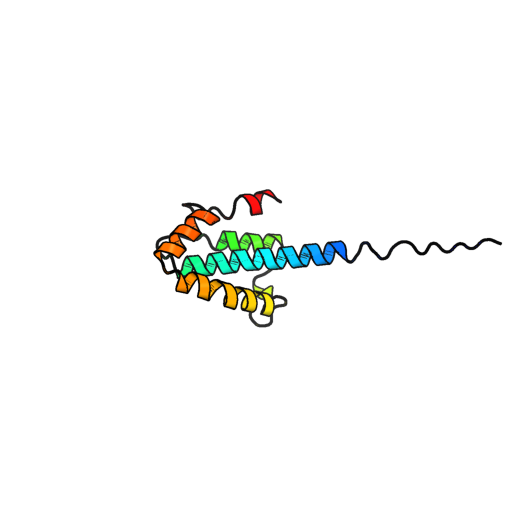CA 1
ATOM 780 C C . GLY A 1 103 ? -8.643 9.955 6.389 1.00 73.75 103 GLY A C 1
ATOM 781 O O . GLY A 1 103 ? -8.900 8.829 5.948 1.00 73.75 103 GLY A O 1
ATOM 782 N N . PRO A 1 104 ? -9.605 10.720 6.935 1.00 69.25 104 PRO A N 1
ATOM 783 C CA . PRO A 1 104 ? -10.962 10.237 7.208 1.00 69.25 104 PRO A CA 1
ATOM 784 C C . PRO A 1 104 ? -11.755 9.868 5.941 1.00 69.25 104 PRO A C 1
ATOM 786 O O . PRO A 1 104 ? -12.716 9.111 6.015 1.00 69.25 104 PRO A O 1
ATOM 789 N N . ASN A 1 105 ? -11.340 10.366 4.769 1.00 64.06 105 ASN A N 1
ATOM 790 C CA . ASN A 1 105 ? -11.995 10.121 3.478 1.00 64.06 105 ASN A CA 1
ATOM 791 C C . ASN A 1 105 ? -11.166 9.241 2.520 1.00 64.06 105 ASN A C 1
ATOM 793 O O . ASN A 1 105 ? -11.462 9.215 1.326 1.00 64.06 105 ASN A O 1
ATOM 797 N N . GLY A 1 106 ? -10.078 8.605 2.974 1.00 58.12 106 GLY A N 1
ATOM 798 C CA . GLY A 1 106 ? -9.170 7.893 2.062 1.00 58.12 106 GLY A CA 1
ATOM 799 C C . GLY A 1 106 ? -8.433 8.831 1.093 1.00 58.12 106 GLY A C 1
ATOM 800 O O . GLY A 1 106 ? -8.022 8.433 -0.000 1.00 58.12 106 GLY A O 1
ATOM 801 N N . SER A 1 107 ? -8.277 10.108 1.466 1.00 58.28 107 SER A N 1
ATOM 802 C CA . SER A 1 107 ? -7.336 11.031 0.837 1.00 58.28 107 SER A CA 1
ATOM 803 C C . SER A 1 107 ? -5.912 10.495 0.957 1.00 58.28 107 SER A C 1
ATOM 805 O O . SER A 1 107 ? -5.210 10.743 1.932 1.00 58.28 107 SER A O 1
ATOM 807 N N . PHE A 1 108 ? -5.520 9.744 -0.067 1.00 61.47 108 PHE A N 1
ATOM 808 C CA . PHE A 1 108 ? -4.190 9.200 -0.258 1.00 61.47 108 PHE A CA 1
ATOM 809 C C . PHE A 1 108 ? -3.092 10.175 0.159 1.00 61.47 108 PHE A C 1
ATOM 811 O O . PHE A 1 108 ? -3.176 11.362 -0.159 1.00 61.47 108 PHE A O 1
ATOM 818 N N . VAL A 1 109 ? -2.104 9.636 0.876 1.00 59.25 109 VAL A N 1
ATOM 819 C CA . VAL A 1 109 ? -0.905 10.280 1.412 1.00 59.25 109 VAL A CA 1
ATOM 820 C C . VAL A 1 109 ? -0.581 11.595 0.690 1.00 59.25 109 VAL A C 1
ATOM 822 O O . VAL A 1 109 ? 0.061 11.603 -0.361 1.00 59.25 109 VAL A O 1
ATOM 825 N N . LYS A 1 110 ? -1.055 12.718 1.245 1.00 50.50 110 LYS A N 1
ATOM 826 C CA . LYS A 1 110 ? -0.997 14.042 0.602 1.00 50.50 110 LYS A CA 1
ATOM 827 C C . LYS A 1 110 ? 0.416 14.380 0.099 1.00 50.50 110 LYS A C 1
ATOM 829 O O . LYS A 1 110 ? 0.591 14.791 -1.041 1.00 50.50 110 LYS A O 1
ATOM 834 N N . TRP A 1 111 ? 1.437 14.077 0.903 1.00 58.69 111 TRP A N 1
ATOM 835 C CA . TRP A 1 111 ? 2.838 14.351 0.567 1.00 58.69 111 TRP A CA 1
ATOM 836 C C . TRP A 1 111 ? 3.408 13.514 -0.586 1.00 58.69 111 TRP A C 1
ATOM 838 O O . TRP A 1 111 ? 4.480 13.844 -1.087 1.00 58.69 111 TRP A O 1
ATOM 848 N N . LEU A 1 112 ? 2.746 12.425 -0.984 1.00 54.34 112 LEU A N 1
ATOM 849 C CA . LEU A 1 112 ? 3.199 11.560 -2.071 1.00 54.34 112 LEU A CA 1
ATOM 850 C C . LEU A 1 112 ? 2.633 12.007 -3.427 1.00 54.34 112 LEU A C 1
ATOM 852 O O . LEU A 1 112 ? 3.308 11.870 -4.441 1.00 54.34 112 LEU A O 1
ATOM 856 N N . MET A 1 113 ? 1.427 12.583 -3.432 1.00 52.62 113 MET A N 1
ATOM 857 C CA . MET A 1 113 ? 0.812 13.174 -4.629 1.00 52.62 113 MET A CA 1
ATOM 858 C C . MET A 1 113 ? 1.338 14.587 -4.911 1.00 52.62 113 MET A C 1
ATOM 860 O O . MET A 1 113 ? 1.420 14.976 -6.069 1.00 52.62 113 MET A O 1
ATOM 864 N N . ASP A 1 114 ? 1.749 15.325 -3.873 1.00 52.41 114 ASP A N 1
ATOM 865 C CA . ASP A 1 114 ? 2.281 16.692 -3.990 1.00 52.41 114 ASP A CA 1
ATOM 866 C C . ASP A 1 114 ? 3.718 16.755 -4.575 1.00 52.41 114 ASP A C 1
ATOM 868 O O . ASP A 1 114 ? 4.250 17.846 -4.771 1.00 52.41 114 ASP A O 1
ATOM 872 N N . ARG A 1 115 ? 4.380 15.612 -4.835 1.00 43.41 115 ARG A N 1
ATOM 873 C CA . ARG A 1 115 ? 5.725 15.554 -5.456 1.00 43.41 115 ARG A CA 1
ATOM 874 C C . ARG A 1 115 ? 5.719 15.415 -6.983 1.00 43.41 115 ARG A C 1
ATOM 876 O O . ARG A 1 115 ? 6.798 15.281 -7.558 1.00 43.41 115 ARG A O 1
ATOM 883 N N . ASN A 1 116 ? 4.544 15.427 -7.609 1.00 38.75 116 ASN A N 1
ATOM 884 C CA . ASN A 1 116 ? 4.386 15.356 -9.060 1.00 38.75 116 ASN A CA 1
ATOM 885 C C . ASN A 1 116 ? 4.037 16.713 -9.665 1.00 38.75 116 ASN A C 1
ATOM 887 O O . ASN A 1 116 ? 3.045 17.316 -9.203 1.00 38.75 116 ASN A O 1
#

pLDDT: mean 75.86, std 18.3, range [36.09, 95.75]

Solvent-accessible surface area (backbone atoms only — not comparable to full-atom values): 6698 Å² total; per-residue (Å²): 140,86,84,84,79,84,89,79,86,83,74,76,72,63,57,62,57,52,56,52,51,55,50,52,52,52,34,47,46,53,33,47,48,52,54,38,30,40,72,47,14,78,91,50,74,59,48,59,66,58,39,52,47,47,30,47,74,70,74,42,54,73,65,32,54,31,93,92,20,91,41,21,70,60,44,51,54,46,39,70,58,46,40,62,53,46,62,73,57,32,41,74,50,22,44,51,50,42,36,72,55,16,38,96,75,36,53,58,44,62,78,69,63,71,76,111

Secondary structure (DSSP, 8-state):
---------SSSHHHHHHHHHHHHHHHHHHHHHHHHHHHH-TTS---HHHHHHHHHHTT--HHHHSTT-TTHHHHHHHHHHHHHHHHHH-HHHHHHHHHHHHTTTT---HHHHTT-

Radius of gyration: 19.21 Å; Cα contacts (8 Å, |Δi|>4): 102; chains: 1; bounding box: 66×30×48 Å